Protein AF-A0A7S2KDB4-F1 (afdb_monomer_lite)

Structure (mmCIF, N/CA/C/O backbone):
data_AF-A0A7S2KDB4-F1
#
_entry.id   AF-A0A7S2KDB4-F1
#
loop_
_atom_site.group_PDB
_atom_site.id
_atom_site.type_symbol
_atom_site.label_atom_id
_atom_site.label_alt_id
_atom_site.label_comp_id
_atom_site.label_asym_id
_atom_site.label_entity_id
_atom_site.label_seq_id
_atom_site.pdbx_PDB_ins_code
_atom_site.Cartn_x
_atom_site.Cartn_y
_atom_site.Cartn_z
_atom_site.occupancy
_atom_site.B_iso_or_equiv
_atom_site.auth_seq_id
_atom_site.auth_comp_id
_atom_site.auth_asym_id
_atom_site.auth_atom_id
_atom_site.pdbx_PDB_model_num
ATOM 1 N N . MET A 1 1 ? 16.356 7.997 -8.439 1.00 59.03 1 MET A N 1
ATOM 2 C CA . MET A 1 1 ? 16.651 7.272 -9.694 1.00 59.03 1 MET A CA 1
ATOM 3 C C . MET A 1 1 ? 17.889 6.382 -9.569 1.00 59.03 1 MET A C 1
ATOM 5 O O . MET A 1 1 ? 17.791 5.230 -9.935 1.00 59.03 1 MET A O 1
ATOM 9 N N . HIS A 1 2 ? 18.950 6.819 -8.876 1.00 71.38 2 HIS A N 1
ATOM 10 C CA . HIS A 1 2 ? 20.221 6.088 -8.701 1.00 71.38 2 HIS A CA 1
ATOM 11 C C . HIS A 1 2 ? 20.178 4.579 -8.339 1.00 71.38 2 HIS A C 1
ATOM 13 O O . HIS A 1 2 ? 21.080 3.842 -8.720 1.00 71.38 2 HIS A O 1
ATOM 19 N N . LEU A 1 3 ? 19.184 4.096 -7.579 1.00 63.41 3 LEU A N 1
ATOM 20 C CA . LEU A 1 3 ? 19.081 2.668 -7.221 1.00 63.41 3 LEU A CA 1
ATOM 21 C C . LEU A 1 3 ? 18.451 1.802 -8.322 1.00 63.41 3 LEU A C 1
ATOM 23 O O . LEU A 1 3 ? 18.756 0.616 -8.385 1.00 63.41 3 LEU A O 1
ATOM 27 N N . LEU A 1 4 ? 17.598 2.385 -9.173 1.00 64.00 4 LEU A N 1
ATOM 28 C CA . LEU A 1 4 ? 17.097 1.705 -10.370 1.00 64.00 4 LEU A CA 1
ATOM 29 C C . LEU A 1 4 ? 18.223 1.551 -11.376 1.00 64.00 4 LEU A C 1
ATOM 31 O O . LEU A 1 4 ? 18.467 0.443 -11.823 1.00 64.00 4 LEU A O 1
ATOM 35 N N . ASP A 1 5 ? 18.967 2.627 -11.612 1.00 65.94 5 ASP A N 1
ATOM 36 C CA . ASP A 1 5 ? 20.083 2.650 -12.558 1.00 65.94 5 ASP A CA 1
ATOM 37 C C . ASP A 1 5 ? 21.146 1.581 -12.196 1.00 65.94 5 ASP A C 1
ATOM 39 O O . ASP A 1 5 ? 21.649 0.863 -13.049 1.00 65.94 5 ASP A O 1
ATOM 43 N N . LYS A 1 6 ? 21.405 1.352 -10.898 1.00 62.81 6 LYS A N 1
ATOM 44 C CA . LYS A 1 6 ? 22.279 0.250 -10.441 1.00 62.81 6 LYS A CA 1
ATOM 45 C C . LYS A 1 6 ? 21.711 -1.157 -10.663 1.00 62.81 6 LYS A C 1
ATOM 47 O O . LYS A 1 6 ? 22.484 -2.107 -10.749 1.00 62.81 6 LYS A O 1
ATOM 52 N N . ALA A 1 7 ? 20.388 -1.312 -10.680 1.00 60.69 7 ALA A N 1
ATOM 53 C CA . ALA A 1 7 ? 19.732 -2.573 -11.030 1.00 60.69 7 ALA A CA 1
ATOM 54 C C . ALA A 1 7 ? 19.661 -2.779 -12.555 1.00 60.69 7 ALA A C 1
ATOM 56 O O . ALA A 1 7 ? 19.567 -3.914 -13.014 1.00 60.69 7 ALA A O 1
ATOM 57 N N . GLU A 1 8 ? 19.729 -1.697 -13.335 1.00 57.28 8 GLU A N 1
ATOM 58 C CA . GLU A 1 8 ? 19.897 -1.729 -14.792 1.00 57.28 8 GLU A CA 1
ATOM 59 C C . GLU A 1 8 ? 21.314 -2.235 -15.145 1.00 57.28 8 GLU A C 1
ATOM 61 O O . GLU A 1 8 ? 21.455 -3.163 -15.945 1.00 57.28 8 GLU A O 1
ATOM 66 N N . ASP A 1 9 ? 22.350 -1.736 -14.457 1.00 56.78 9 ASP A N 1
ATOM 67 C CA . ASP A 1 9 ? 23.762 -2.121 -14.661 1.00 56.78 9 ASP A CA 1
ATOM 68 C C . ASP A 1 9 ? 24.070 -3.607 -14.375 1.00 56.78 9 ASP A C 1
ATOM 70 O O . ASP A 1 9 ? 25.086 -4.133 -14.834 1.00 56.78 9 ASP A O 1
ATOM 74 N N . SER A 1 10 ? 23.206 -4.318 -13.639 1.00 57.19 10 SER A N 1
ATOM 75 C CA . SER A 1 10 ? 23.340 -5.762 -13.390 1.00 57.19 10 SER A CA 1
ATOM 76 C C . SER A 1 10 ? 22.706 -6.647 -14.476 1.00 57.19 10 SER A C 1
ATOM 78 O O . SER A 1 10 ? 22.722 -7.873 -14.346 1.00 57.19 10 SER A O 1
ATOM 80 N N . GLY A 1 11 ? 22.201 -6.053 -15.568 1.00 52.06 11 GLY A N 1
ATOM 81 C CA . GLY A 1 11 ? 21.819 -6.748 -16.805 1.00 52.06 11 GLY A CA 1
ATOM 82 C C . GLY A 1 11 ? 20.479 -7.492 -16.767 1.00 52.06 11 GLY A C 1
ATOM 83 O O . GLY A 1 11 ? 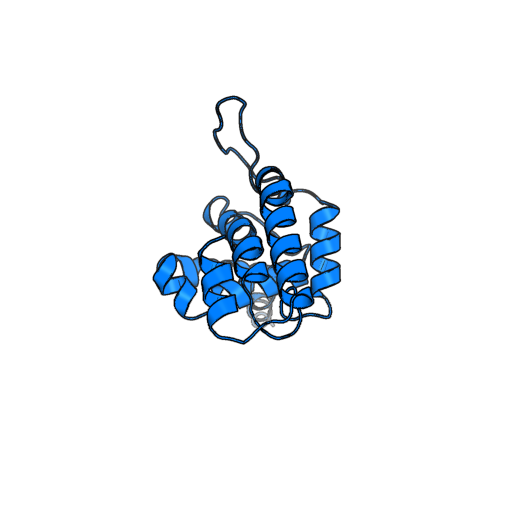20.279 -8.411 -17.559 1.00 52.06 11 GLY A O 1
ATOM 84 N N . GLY A 1 12 ? 19.578 -7.145 -15.840 1.00 60.59 12 GLY A N 1
ATOM 85 C CA . GLY A 1 12 ? 18.416 -7.981 -15.507 1.00 60.59 12 GLY A CA 1
ATOM 86 C C . GLY A 1 12 ? 17.033 -7.546 -16.015 1.00 60.59 12 GLY A C 1
ATOM 87 O O . GLY A 1 12 ? 16.110 -8.349 -15.908 1.00 60.59 12 GLY A O 1
ATOM 88 N N . LEU A 1 13 ? 16.838 -6.321 -16.521 1.00 66.88 13 LEU A N 1
ATOM 89 C CA . LEU A 1 13 ? 15.498 -5.774 -16.816 1.00 66.88 13 LEU A CA 1
ATOM 90 C C . LEU A 1 13 ? 15.412 -5.154 -18.216 1.00 66.88 13 LEU A C 1
ATOM 92 O O . LEU A 1 13 ? 16.338 -4.469 -18.644 1.00 66.88 13 LEU A O 1
ATOM 96 N N . SER A 1 14 ? 14.292 -5.367 -18.915 1.00 78.62 14 SER A N 1
ATOM 97 C CA . SER A 1 14 ? 14.023 -4.703 -20.198 1.00 78.62 14 SER A CA 1
ATOM 98 C C . SER A 1 14 ? 13.546 -3.257 -20.003 1.00 78.62 14 SER A C 1
ATOM 100 O O . SER A 1 14 ? 13.014 -2.907 -18.947 1.00 78.62 14 SER A O 1
ATOM 102 N N . ASP A 1 15 ? 13.641 -2.422 -21.046 1.00 80.88 15 ASP A N 1
ATOM 103 C CA . ASP A 1 15 ? 13.108 -1.046 -21.032 1.00 80.88 15 ASP A CA 1
ATOM 104 C C . ASP A 1 15 ? 11.621 -0.989 -20.636 1.00 80.88 15 ASP A C 1
ATOM 106 O O . ASP A 1 15 ? 11.176 -0.054 -19.967 1.00 80.88 15 ASP A O 1
ATOM 110 N N . VAL A 1 16 ? 10.848 -2.013 -21.016 1.00 81.38 16 VAL A N 1
ATOM 111 C CA . VAL A 1 16 ? 9.421 -2.134 -20.686 1.00 81.38 16 VAL A CA 1
ATOM 112 C C . VAL A 1 16 ? 9.219 -2.433 -19.199 1.00 81.38 16 VAL A C 1
ATOM 114 O O . VAL A 1 16 ? 8.345 -1.830 -18.567 1.00 81.38 16 VAL A O 1
ATOM 117 N N . ASP A 1 17 ? 10.039 -3.305 -18.614 1.00 83.69 17 ASP A N 1
ATOM 118 C CA . ASP A 1 17 ? 9.986 -3.602 -17.177 1.00 83.69 17 ASP A CA 1
ATOM 119 C C . ASP A 1 17 ? 10.350 -2.357 -16.364 1.00 83.69 17 ASP A C 1
ATOM 121 O O . ASP A 1 17 ? 9.665 -1.995 -15.404 1.00 83.69 17 ASP A O 1
ATOM 125 N N . ILE A 1 18 ? 11.380 -1.636 -16.808 1.00 86.38 18 ILE A N 1
ATOM 126 C CA . ILE A 1 18 ? 11.835 -0.385 -16.200 1.00 86.38 18 ILE A CA 1
ATOM 127 C C . ILE A 1 18 ? 10.735 0.679 -16.257 1.00 86.38 18 ILE A C 1
ATOM 129 O O . ILE A 1 18 ? 10.439 1.320 -15.244 1.00 86.38 18 ILE A O 1
ATOM 133 N N . ALA A 1 19 ? 10.105 0.872 -17.418 1.00 90.94 19 ALA A N 1
ATOM 134 C CA . ALA A 1 19 ? 9.001 1.815 -17.572 1.00 90.94 19 ALA A CA 1
ATOM 135 C C . ALA A 1 19 ? 7.814 1.447 -16.667 1.00 90.94 19 ALA A C 1
ATOM 137 O O . ALA A 1 19 ? 7.234 2.325 -16.021 1.00 90.94 19 ALA A O 1
ATOM 138 N N . SER A 1 20 ? 7.502 0.155 -16.551 1.00 93.38 20 SER A N 1
ATOM 139 C CA . SER A 1 20 ? 6.437 -0.350 -15.679 1.00 93.38 20 SER A CA 1
ATOM 140 C C . SER A 1 20 ? 6.730 -0.048 -14.208 1.00 93.38 20 SER A C 1
ATOM 142 O O . SER A 1 20 ? 5.878 0.512 -13.513 1.00 93.38 20 SER A O 1
ATOM 144 N N . VAL A 1 21 ? 7.954 -0.309 -13.742 1.00 94.19 21 VAL A N 1
ATOM 145 C CA . VAL A 1 21 ? 8.393 0.039 -12.381 1.00 94.19 21 VAL A CA 1
ATOM 146 C C . VAL A 1 21 ? 8.312 1.548 -12.140 1.00 94.19 21 VAL A C 1
ATOM 148 O O . VAL A 1 21 ? 7.743 1.987 -11.138 1.00 94.19 21 VAL A O 1
ATOM 151 N N . LYS A 1 22 ? 8.835 2.359 -13.068 1.00 94.12 22 LYS A N 1
ATOM 152 C 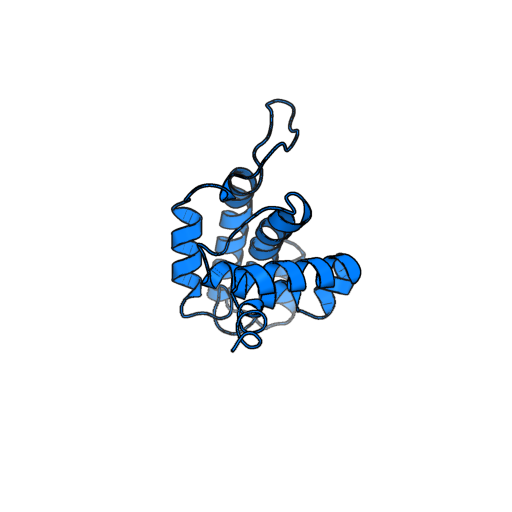CA . LYS A 1 22 ? 8.807 3.827 -12.968 1.00 94.12 22 LYS A CA 1
ATOM 153 C C . LYS A 1 22 ? 7.371 4.352 -12.892 1.00 94.12 22 LYS A C 1
ATOM 155 O O . LYS A 1 22 ? 7.105 5.253 -12.099 1.00 94.12 22 LYS A O 1
ATOM 160 N N . SER A 1 23 ? 6.436 3.762 -13.637 1.00 95.38 23 SER A N 1
ATOM 161 C CA . SER A 1 23 ? 5.025 4.165 -13.612 1.00 95.38 23 SER A CA 1
ATOM 162 C C . SER A 1 23 ? 4.382 3.979 -12.230 1.00 95.38 23 SER A C 1
ATOM 164 O O . SER A 1 23 ? 3.728 4.897 -11.731 1.00 95.38 23 SER A O 1
ATOM 166 N N . TRP A 1 24 ? 4.647 2.850 -11.562 1.00 96.88 24 TRP A N 1
ATOM 167 C CA . TRP A 1 24 ? 4.175 2.592 -10.201 1.00 96.88 24 TRP A CA 1
ATOM 168 C C . TRP A 1 24 ? 4.790 3.540 -9.178 1.00 96.88 24 TRP A C 1
ATOM 170 O O . TRP A 1 24 ? 4.079 4.030 -8.304 1.00 96.88 24 TRP A O 1
ATOM 180 N N . ILE A 1 25 ? 6.084 3.847 -9.303 1.00 95.81 25 ILE A N 1
ATOM 181 C CA . ILE A 1 25 ? 6.767 4.799 -8.414 1.00 95.81 25 ILE A CA 1
ATOM 182 C C . ILE A 1 25 ? 6.152 6.194 -8.545 1.00 95.81 25 ILE A C 1
ATOM 184 O O . ILE A 1 25 ? 5.843 6.832 -7.539 1.00 95.81 25 ILE A O 1
ATOM 188 N N . VAL A 1 26 ? 5.948 6.666 -9.778 1.00 96.38 26 VAL A N 1
ATOM 189 C CA . VAL A 1 26 ? 5.321 7.970 -10.033 1.00 96.38 26 VAL A CA 1
ATOM 190 C C . VAL A 1 26 ? 3.903 7.996 -9.473 1.00 96.38 26 VAL A C 1
ATOM 192 O O . VAL A 1 26 ? 3.537 8.950 -8.791 1.00 96.38 26 VAL A O 1
ATOM 195 N N . TRP A 1 27 ? 3.115 6.945 -9.710 1.00 96.75 27 TRP A N 1
ATOM 196 C CA . TRP A 1 27 ? 1.759 6.858 -9.179 1.00 96.75 27 TRP A CA 1
ATOM 197 C C . TRP A 1 27 ? 1.729 6.860 -7.646 1.00 96.75 27 TRP A C 1
ATOM 199 O O . TRP A 1 27 ? 0.933 7.602 -7.070 1.00 96.75 27 TRP A O 1
ATOM 209 N N . ALA A 1 28 ? 2.603 6.084 -6.995 1.00 96.44 28 ALA A N 1
ATOM 210 C CA . ALA A 1 28 ? 2.709 6.025 -5.540 1.00 96.44 28 ALA A CA 1
ATOM 211 C C . ALA A 1 28 ? 2.991 7.414 -4.960 1.00 96.44 28 ALA A C 1
ATOM 213 O O . ALA A 1 28 ? 2.205 7.914 -4.160 1.00 96.44 28 ALA A O 1
ATOM 214 N N . ASN A 1 29 ? 4.036 8.081 -5.448 1.00 92.94 29 ASN A N 1
ATOM 215 C CA . ASN A 1 29 ? 4.434 9.396 -4.948 1.00 92.94 29 ASN A CA 1
ATOM 216 C C . ASN A 1 29 ? 3.381 10.480 -5.228 1.00 92.94 29 ASN A C 1
ATOM 218 O O . ASN A 1 29 ? 3.192 11.375 -4.415 1.00 92.94 29 ASN A O 1
ATOM 222 N N . ALA A 1 30 ? 2.689 10.413 -6.371 1.00 94.69 30 ALA A N 1
ATOM 223 C CA . ALA A 1 30 ? 1.705 11.424 -6.758 1.00 94.69 30 ALA A CA 1
ATOM 224 C C . ALA A 1 30 ? 0.306 11.196 -6.162 1.00 94.69 30 ALA A C 1
ATOM 226 O O . ALA A 1 30 ? -0.510 12.114 -6.169 1.00 94.69 30 ALA A O 1
ATOM 227 N N . SER A 1 31 ? -0.010 9.974 -5.719 1.00 95.06 31 SER A N 1
ATOM 228 C CA . SER A 1 31 ? -1.361 9.612 -5.265 1.00 95.06 31 SER A CA 1
ATOM 229 C C . SER A 1 31 ? -1.404 9.131 -3.821 1.00 95.06 31 SER A C 1
ATOM 231 O O . SER A 1 31 ? -2.293 9.547 -3.084 1.00 95.06 31 SER A O 1
ATOM 233 N N . LEU A 1 32 ? -0.512 8.222 -3.416 1.00 96.56 32 LEU A N 1
ATOM 234 C CA . LEU A 1 32 ? -0.650 7.530 -2.133 1.00 96.56 32 LEU A CA 1
ATOM 235 C C . LEU A 1 32 ? -0.380 8.432 -0.941 1.00 96.56 32 LEU A C 1
ATOM 237 O O . LEU A 1 32 ? -1.011 8.224 0.082 1.00 96.56 32 LEU A O 1
ATOM 241 N N . ASP A 1 33 ? 0.475 9.440 -1.077 1.00 91.31 33 ASP A N 1
ATOM 242 C CA . ASP A 1 33 ? 0.736 10.407 -0.012 1.00 91.31 33 ASP A CA 1
ATOM 243 C C . ASP A 1 33 ? -0.567 11.051 0.502 1.00 91.31 33 ASP A C 1
ATOM 245 O O . ASP A 1 33 ? -0.984 10.816 1.634 1.00 91.31 33 ASP A O 1
ATOM 249 N N . GLN A 1 34 ? -1.312 11.701 -0.395 1.00 91.75 34 GLN A N 1
ATOM 250 C CA . GLN A 1 34 ? -2.590 12.354 -0.082 1.00 91.75 34 GLN A CA 1
ATOM 251 C C . GLN A 1 34 ? -3.723 11.375 0.262 1.00 91.75 34 GLN A C 1
ATOM 253 O O . GLN A 1 34 ? -4.704 11.745 0.908 1.00 91.75 34 GLN A O 1
ATOM 258 N N . ILE A 1 35 ? -3.643 10.130 -0.216 1.00 96.62 35 ILE A N 1
ATOM 259 C CA . ILE A 1 35 ? -4.639 9.098 0.100 1.00 96.62 35 ILE A CA 1
ATOM 260 C C . ILE A 1 35 ? -4.402 8.538 1.507 1.00 96.62 35 ILE A C 1
ATOM 262 O O . ILE A 1 35 ? -5.355 8.331 2.261 1.00 96.62 35 ILE A O 1
ATOM 266 N N . CYS A 1 36 ? -3.146 8.264 1.852 1.00 97.12 36 CYS A N 1
ATOM 267 C CA . CYS A 1 36 ? -2.759 7.629 3.103 1.00 97.12 36 CYS A CA 1
ATOM 268 C C . CYS A 1 36 ? -2.708 8.624 4.259 1.00 97.12 36 CYS A C 1
ATOM 270 O O . CYS A 1 36 ? -3.036 8.225 5.377 1.00 97.12 36 CYS A O 1
ATOM 272 N N . PHE A 1 37 ? -2.346 9.882 4.007 1.00 95.44 37 PHE A N 1
ATOM 273 C CA . PHE A 1 37 ? -2.096 10.878 5.044 1.00 95.44 37 PHE A CA 1
ATOM 274 C C . PHE A 1 37 ? -2.926 12.134 4.798 1.00 95.44 37 PHE A C 1
ATOM 276 O O . PHE A 1 37 ? -2.759 12.850 3.815 1.00 95.44 37 PHE A O 1
ATOM 283 N N . LEU A 1 38 ? -3.858 12.390 5.711 1.00 95.38 38 LEU A N 1
ATOM 284 C CA . LEU A 1 38 ? -4.596 13.641 5.757 1.00 95.38 38 LEU A CA 1
ATOM 285 C C . LEU A 1 38 ? -3.816 14.615 6.629 1.00 95.38 38 LEU A C 1
ATOM 287 O O . LEU A 1 38 ? -3.569 14.347 7.808 1.00 95.38 38 LEU A O 1
ATOM 291 N N . GLU A 1 39 ? -3.450 15.743 6.033 1.00 94.31 39 GLU A N 1
ATOM 292 C CA . GLU A 1 39 ? -2.603 16.753 6.655 1.00 94.31 39 GLU A CA 1
ATOM 293 C C . GLU A 1 39 ? -3.367 18.049 6.910 1.00 94.31 39 GLU A C 1
ATOM 295 O O . GLU A 1 39 ? -4.288 18.424 6.177 1.00 94.31 39 GLU A O 1
ATOM 300 N N . THR A 1 40 ? -2.995 18.742 7.980 1.00 93.94 40 THR A N 1
ATOM 301 C CA . THR A 1 40 ? -3.378 20.138 8.196 1.00 93.94 40 THR A CA 1
ATOM 302 C C . THR A 1 40 ? -2.600 21.059 7.240 1.00 93.94 40 THR A C 1
ATOM 304 O O . THR A 1 40 ? -1.582 20.646 6.687 1.00 93.94 40 THR A O 1
ATOM 307 N N . PRO A 1 41 ? -3.017 22.326 7.040 1.00 93.69 41 PRO A N 1
ATOM 308 C CA . PRO A 1 41 ? -2.295 23.258 6.163 1.00 93.69 41 PRO A CA 1
ATOM 309 C C . PRO A 1 41 ? -0.822 23.498 6.541 1.00 93.69 41 PRO A C 1
ATOM 311 O O . PRO A 1 41 ? -0.031 23.886 5.688 1.00 93.69 41 PRO A O 1
ATOM 314 N N . ASP A 1 42 ? -0.456 23.279 7.805 1.00 93.81 42 ASP A N 1
ATOM 315 C CA . ASP A 1 42 ? 0.913 23.337 8.331 1.00 93.81 42 ASP A CA 1
ATOM 316 C C . ASP A 1 42 ? 1.685 22.003 8.219 1.00 93.81 42 ASP A C 1
ATOM 318 O O . ASP A 1 42 ? 2.803 21.904 8.720 1.00 93.81 42 ASP A O 1
ATOM 322 N N . GLY A 1 43 ? 1.125 20.990 7.545 1.00 88.88 43 GLY A N 1
ATOM 323 C CA . GLY A 1 43 ? 1.800 19.726 7.217 1.00 88.88 43 GLY A CA 1
ATOM 324 C C . GLY A 1 43 ? 1.752 18.663 8.315 1.00 88.88 43 GLY A C 1
ATOM 325 O O . GLY A 1 43 ? 2.527 17.708 8.294 1.00 88.88 43 GLY A O 1
ATOM 326 N N . LYS A 1 44 ? 0.871 18.803 9.315 1.00 92.38 44 LYS A N 1
ATOM 327 C CA . LYS A 1 44 ? 0.723 17.792 10.366 1.00 92.38 44 LYS A CA 1
ATOM 328 C C . LYS A 1 44 ? -0.270 16.719 9.933 1.00 92.38 44 LYS A C 1
ATOM 330 O O . LYS A 1 44 ? -1.460 16.992 9.780 1.00 92.38 44 LYS A O 1
ATOM 335 N N . VAL A 1 45 ? 0.203 15.478 9.837 1.00 93.62 45 VAL A N 1
ATOM 336 C CA . VAL A 1 45 ? -0.654 14.303 9.631 1.00 93.62 45 VAL A CA 1
ATOM 337 C C . VAL A 1 45 ? -1.575 14.115 10.843 1.00 93.62 45 VAL A C 1
ATOM 339 O O . VAL A 1 45 ? -1.099 13.987 11.975 1.00 93.62 45 VAL A O 1
ATOM 342 N N . TYR A 1 46 ? -2.891 14.100 10.621 1.00 93.62 46 TYR A N 1
ATOM 343 C CA . TYR A 1 46 ? -3.893 13.933 11.685 1.00 93.62 46 TYR A CA 1
ATOM 344 C C . TYR A 1 46 ? -4.789 12.703 11.508 1.00 93.62 46 TYR A C 1
ATOM 346 O O . TYR A 1 46 ? -5.328 12.206 12.497 1.00 93.62 46 TYR A O 1
ATOM 354 N N . ASP A 1 47 ? -4.965 12.207 10.283 1.00 96.56 47 ASP A N 1
ATOM 355 C CA . ASP A 1 47 ? -5.751 11.002 10.005 1.00 96.56 47 ASP A CA 1
ATOM 356 C C . ASP A 1 47 ? -5.335 10.364 8.664 1.00 96.56 47 ASP A C 1
ATOM 358 O O . ASP A 1 47 ? -4.426 10.845 7.988 1.00 96.56 47 ASP A O 1
ATOM 362 N N . THR A 1 48 ? -6.007 9.288 8.263 1.00 97.50 48 THR A N 1
ATOM 363 C CA . THR A 1 48 ? -5.843 8.612 6.977 1.00 97.50 48 THR A CA 1
ATOM 364 C C . THR A 1 48 ? -7.118 8.660 6.141 1.00 97.50 48 THR A C 1
ATOM 366 O O . THR A 1 48 ? -8.232 8.470 6.640 1.00 97.50 48 THR A O 1
ATOM 369 N N . GLY A 1 49 ? -6.964 8.848 4.828 1.00 97.25 49 GLY A N 1
ATOM 370 C CA . GLY A 1 49 ? -8.071 8.754 3.878 1.00 97.25 49 GLY A CA 1
ATOM 371 C C . GLY A 1 49 ? -8.610 7.329 3.718 1.00 97.25 49 GLY A C 1
ATOM 372 O O . GLY A 1 49 ? -9.725 7.151 3.225 1.00 97.25 49 GLY A O 1
ATOM 373 N N . LEU A 1 50 ? -7.871 6.313 4.179 1.00 97.88 50 LEU A N 1
ATOM 374 C CA . LEU A 1 50 ? -8.228 4.899 4.021 1.00 97.88 50 LEU A CA 1
ATOM 375 C C . LEU A 1 50 ? -9.335 4.405 4.962 1.00 97.88 50 LEU A C 1
ATOM 377 O O . LEU A 1 50 ? -9.826 3.294 4.788 1.00 97.88 50 LEU A O 1
ATOM 381 N N . LYS A 1 51 ? -9.801 5.231 5.908 1.00 96.88 51 LYS A N 1
ATOM 382 C CA . LYS A 1 51 ? -10.995 4.924 6.723 1.00 96.88 51 LYS A CA 1
ATOM 383 C C . LYS A 1 51 ? -12.293 4.895 5.907 1.00 96.88 51 LYS A C 1
ATOM 385 O O . LYS A 1 51 ? -13.322 4.431 6.395 1.00 96.88 51 LYS A O 1
ATOM 390 N N . LYS A 1 52 ? -12.279 5.435 4.686 1.00 96.06 52 LYS A N 1
ATOM 391 C CA . LYS A 1 52 ? -13.439 5.537 3.791 1.00 96.06 52 LYS A CA 1
ATOM 392 C C . LYS A 1 52 ? -13.160 4.805 2.474 1.00 96.06 52 LYS A C 1
ATOM 394 O O . LYS A 1 52 ? -11.996 4.637 2.115 1.00 96.06 52 LYS A O 1
ATOM 399 N N . PRO A 1 53 ? -14.202 4.393 1.725 1.00 96.44 53 PRO A N 1
ATOM 400 C CA . PRO A 1 53 ? -14.026 3.877 0.370 1.00 96.44 53 PRO A CA 1
ATOM 401 C C . PRO A 1 53 ? -13.202 4.834 -0.501 1.00 96.44 53 PRO A C 1
ATOM 403 O O . PRO A 1 53 ? -13.359 6.054 -0.424 1.00 96.44 53 PRO A O 1
ATOM 406 N N . ASN A 1 54 ? -12.336 4.276 -1.342 1.00 97.75 54 ASN A N 1
ATOM 407 C CA . ASN A 1 54 ? -11.452 5.027 -2.221 1.00 97.75 54 ASN A CA 1
ATOM 408 C C . ASN A 1 54 ? -11.264 4.256 -3.526 1.00 97.75 54 ASN A C 1
ATOM 410 O O . ASN A 1 54 ? -10.646 3.192 -3.547 1.00 97.75 54 ASN A O 1
ATOM 414 N N . ARG A 1 55 ? -11.739 4.841 -4.629 1.00 97.94 55 ARG A N 1
ATOM 415 C CA . ARG A 1 55 ? -11.735 4.203 -5.951 1.00 97.94 55 ARG A CA 1
ATOM 416 C C . ARG A 1 55 ? -10.341 3.776 -6.421 1.00 97.94 55 ARG A C 1
ATOM 418 O O . ARG A 1 55 ? -10.210 2.765 -7.095 1.00 97.94 55 ARG A O 1
ATOM 425 N N . ARG A 1 56 ? -9.287 4.531 -6.087 1.00 97.75 56 ARG A N 1
ATOM 426 C CA . ARG A 1 56 ? -7.913 4.192 -6.507 1.00 97.75 56 ARG A CA 1
ATOM 427 C C . ARG A 1 56 ? -7.394 2.958 -5.772 1.00 97.75 56 ARG A C 1
ATOM 429 O O . ARG A 1 56 ? -6.689 2.155 -6.370 1.00 97.75 56 ARG A O 1
ATOM 436 N N . ILE A 1 57 ? -7.768 2.804 -4.505 1.00 98.50 57 ILE A N 1
ATOM 437 C CA . ILE A 1 57 ? -7.406 1.631 -3.704 1.00 98.50 57 ILE A CA 1
ATOM 438 C C . ILE A 1 57 ? -8.266 0.424 -4.082 1.00 98.50 57 ILE A C 1
ATOM 440 O O . ILE A 1 57 ? -7.751 -0.685 -4.115 1.00 98.50 57 ILE A O 1
ATOM 444 N N . GLU A 1 58 ? -9.529 0.632 -4.465 1.00 98.50 58 GLU A N 1
ATOM 445 C CA . GLU A 1 58 ? -10.358 -0.414 -5.084 1.00 98.50 58 GLU A CA 1
ATOM 446 C C . GLU A 1 58 ? -9.712 -0.935 -6.373 1.00 98.50 58 GLU A C 1
ATOM 448 O O . GLU A 1 58 ? -9.477 -2.131 -6.493 1.00 98.50 58 GLU A O 1
ATOM 453 N N . THR A 1 59 ? -9.289 -0.049 -7.281 1.00 98.25 59 THR A N 1
ATOM 454 C CA . THR A 1 59 ? -8.563 -0.464 -8.493 1.00 98.25 59 THR A CA 1
ATOM 455 C C . THR A 1 59 ? -7.261 -1.199 -8.172 1.00 98.25 59 THR A C 1
ATOM 457 O O . THR A 1 59 ? -6.956 -2.205 -8.806 1.00 98.25 59 THR A O 1
ATOM 460 N N . LEU A 1 60 ? -6.488 -0.731 -7.185 1.00 98.38 60 LEU A N 1
ATOM 461 C CA . LEU A 1 60 ? -5.285 -1.438 -6.741 1.00 98.38 60 LEU A CA 1
ATOM 462 C C . LEU A 1 60 ? -5.623 -2.839 -6.208 1.00 98.38 60 LEU A C 1
ATOM 464 O O . LEU A 1 60 ? -4.929 -3.801 -6.526 1.00 98.38 60 LEU A O 1
ATOM 468 N N . ASN A 1 61 ? -6.693 -2.961 -5.423 1.00 98.62 61 ASN A N 1
ATOM 469 C CA . ASN A 1 61 ? -7.176 -4.235 -4.906 1.00 98.62 61 ASN A CA 1
ATOM 470 C C . ASN A 1 61 ? -7.577 -5.200 -6.027 1.00 98.62 61 ASN A C 1
ATOM 472 O O . ASN A 1 61 ? -7.282 -6.389 -5.927 1.00 98.62 61 ASN A O 1
ATOM 476 N N . ASP A 1 62 ? -8.209 -4.698 -7.085 1.00 98.19 62 ASP A N 1
ATOM 477 C CA . ASP A 1 62 ? -8.604 -5.504 -8.241 1.00 98.19 62 ASP A CA 1
ATOM 478 C C . ASP A 1 62 ? -7.381 -5.979 -9.035 1.00 98.19 62 ASP A C 1
ATOM 480 O O . ASP A 1 62 ? -7.285 -7.158 -9.358 1.00 98.19 62 ASP A O 1
ATOM 484 N N . ILE A 1 63 ? -6.394 -5.103 -9.267 1.00 96.50 63 ILE A N 1
ATOM 485 C CA . ILE A 1 63 ? -5.111 -5.462 -9.908 1.00 96.50 63 ILE A CA 1
ATOM 486 C C . ILE A 1 63 ? -4.369 -6.547 -9.119 1.00 96.50 63 ILE A C 1
ATOM 488 O O . ILE A 1 63 ? -3.641 -7.356 -9.685 1.00 96.50 63 ILE A O 1
ATOM 492 N N . LEU A 1 64 ? -4.506 -6.528 -7.798 1.00 98.00 64 LEU A N 1
ATOM 493 C CA . LEU A 1 64 ? -3.860 -7.467 -6.894 1.00 98.00 64 LEU A CA 1
ATOM 494 C C . LEU A 1 64 ? -4.648 -8.774 -6.726 1.00 98.00 64 LEU A C 1
ATOM 496 O O . LEU A 1 64 ? -4.172 -9.656 -6.012 1.00 98.00 64 LEU A O 1
ATOM 500 N N . ALA A 1 65 ? -5.827 -8.924 -7.335 1.00 97.12 65 ALA A N 1
ATOM 501 C CA . ALA A 1 65 ? -6.647 -10.129 -7.201 1.00 97.12 65 ALA A CA 1
ATOM 502 C C . ALA A 1 65 ? -6.008 -11.356 -7.866 1.00 97.12 65 ALA A C 1
ATOM 504 O O . ALA A 1 65 ? -6.077 -12.456 -7.323 1.00 97.12 65 ALA A O 1
ATOM 505 N N . ASP A 1 66 ? -5.357 -11.163 -9.011 1.00 93.88 66 ASP A N 1
ATOM 506 C CA . ASP A 1 66 ? -4.719 -12.208 -9.818 1.00 93.88 66 ASP A CA 1
ATOM 507 C C . ASP A 1 66 ? -3.185 -12.125 -9.807 1.00 93.88 66 ASP A C 1
ATOM 509 O O . ASP A 1 66 ? -2.513 -12.905 -10.480 1.00 93.88 66 ASP A O 1
ATOM 513 N N . LYS A 1 67 ? -2.617 -11.206 -9.015 1.00 94.88 67 LYS A N 1
ATOM 514 C CA . LYS A 1 67 ? -1.172 -11.002 -8.901 1.00 94.88 67 LYS A CA 1
ATOM 515 C C . LYS A 1 67 ? -0.693 -11.066 -7.462 1.00 94.88 67 LYS A C 1
ATOM 517 O O . LYS A 1 67 ? -1.283 -10.464 -6.560 1.00 94.88 67 LYS A O 1
ATOM 522 N N . LYS A 1 68 ? 0.444 -11.733 -7.265 1.00 96.19 68 LYS A N 1
ATOM 523 C CA . LYS A 1 68 ? 1.142 -11.755 -5.976 1.00 96.19 68 LYS A CA 1
ATOM 524 C C . LYS A 1 68 ? 1.747 -10.386 -5.633 1.00 96.19 68 LYS A C 1
ATOM 526 O O . LYS A 1 68 ? 1.581 -9.902 -4.517 1.00 96.19 68 LYS A O 1
ATOM 531 N N . TYR A 1 69 ? 2.401 -9.760 -6.608 1.00 97.69 69 TYR A N 1
ATOM 532 C CA . TYR A 1 69 ? 3.042 -8.444 -6.553 1.00 97.69 69 TYR A CA 1
ATOM 533 C C . TYR A 1 69 ? 2.621 -7.597 -7.766 1.00 97.69 69 TYR A C 1
ATOM 535 O O . TYR A 1 69 ? 1.990 -8.089 -8.701 1.00 97.69 69 TYR A O 1
ATOM 543 N N . LEU A 1 70 ? 2.949 -6.307 -7.791 1.00 96.88 70 LEU A N 1
ATOM 544 C CA . LEU A 1 70 ? 2.395 -5.362 -8.775 1.00 96.88 70 LEU A CA 1
ATOM 545 C C . LEU A 1 70 ? 2.724 -5.709 -10.234 1.00 96.88 70 LEU A C 1
ATOM 547 O O . LEU A 1 70 ? 1.925 -5.439 -11.138 1.00 96.88 70 LEU A O 1
ATOM 551 N N . LEU A 1 71 ? 3.888 -6.320 -10.457 1.00 94.56 71 LEU A N 1
ATOM 552 C CA . LEU A 1 71 ? 4.389 -6.710 -11.777 1.00 94.56 71 LEU A CA 1
ATOM 553 C C . LEU A 1 71 ? 4.385 -8.233 -12.002 1.00 94.56 71 LEU A C 1
ATOM 555 O O . LEU A 1 71 ? 5.049 -8.714 -12.914 1.00 94.56 71 LEU A O 1
ATOM 559 N N . GLY A 1 72 ? 3.624 -8.994 -11.206 1.00 90.50 72 GLY A N 1
ATOM 560 C CA . GLY A 1 72 ? 3.492 -10.449 -11.336 1.00 90.50 72 GLY A CA 1
ATOM 561 C C . GLY A 1 72 ? 3.913 -11.184 -10.065 1.00 90.50 72 GLY A C 1
ATOM 562 O O . GLY A 1 72 ? 3.545 -10.781 -8.966 1.00 90.50 72 GLY A O 1
ATOM 563 N N . ASP A 1 73 ? 4.678 -12.267 -10.201 1.00 91.50 73 ASP A N 1
ATOM 564 C CA . ASP A 1 73 ? 5.030 -13.134 -9.063 1.00 91.50 73 ASP A CA 1
ATOM 565 C C . ASP A 1 73 ? 6.319 -12.743 -8.337 1.00 91.50 73 ASP A C 1
ATOM 567 O O . ASP A 1 73 ? 6.581 -13.212 -7.223 1.00 91.50 73 ASP A O 1
ATOM 571 N N . GLN A 1 74 ? 7.129 -11.883 -8.954 1.00 91.50 74 GLN A N 1
ATOM 572 C CA . GLN A 1 74 ? 8.411 -11.443 -8.415 1.00 91.50 74 GLN A CA 1
ATOM 573 C C . GLN A 1 74 ? 8.289 -10.066 -7.771 1.00 91.50 74 GLN A C 1
ATOM 575 O O . GLN A 1 74 ? 7.717 -9.140 -8.339 1.00 91.50 74 GLN A O 1
ATOM 580 N N . PHE A 1 75 ? 8.862 -9.943 -6.576 1.00 94.31 75 PHE A N 1
ATOM 581 C CA . PHE A 1 75 ? 8.933 -8.678 -5.856 1.00 94.31 75 PHE A CA 1
ATOM 582 C C . PHE A 1 75 ? 9.911 -7.722 -6.545 1.00 94.31 75 PHE A C 1
ATOM 584 O O . PHE A 1 75 ? 11.024 -8.114 -6.898 1.00 94.31 75 PHE A O 1
ATOM 591 N N . SER A 1 76 ? 9.520 -6.459 -6.675 1.00 94.06 76 SER A N 1
ATOM 592 C CA . SER A 1 76 ? 10.229 -5.437 -7.443 1.00 94.06 76 SER A CA 1
ATOM 593 C C . SER A 1 76 ? 10.279 -4.090 -6.713 1.00 94.06 76 SER A C 1
ATOM 595 O O . SER A 1 76 ? 9.696 -3.907 -5.642 1.00 94.06 76 SER A O 1
ATOM 597 N N . LEU A 1 77 ? 10.951 -3.095 -7.307 1.00 94.50 77 LEU A N 1
ATOM 598 C CA . LEU A 1 77 ? 10.958 -1.741 -6.744 1.00 94.50 77 LEU A CA 1
ATOM 599 C C . LEU A 1 77 ? 9.580 -1.058 -6.812 1.00 94.50 77 LEU A C 1
ATOM 601 O O . LEU A 1 77 ? 9.311 -0.170 -6.003 1.00 94.50 77 LEU A O 1
ATOM 605 N N . ALA A 1 78 ? 8.691 -1.488 -7.716 1.00 96.19 78 ALA A N 1
ATOM 606 C CA . ALA A 1 78 ? 7.302 -1.033 -7.705 1.00 96.19 78 ALA A CA 1
ATOM 607 C C . ALA A 1 78 ? 6.648 -1.365 -6.356 1.00 96.19 78 ALA A C 1
ATOM 609 O O . ALA A 1 78 ? 5.986 -0.516 -5.755 1.00 96.19 78 ALA A O 1
ATOM 610 N N . ASP A 1 79 ? 6.903 -2.575 -5.851 1.00 97.88 79 ASP A N 1
ATOM 611 C CA . ASP A 1 79 ? 6.314 -3.046 -4.606 1.00 97.88 79 ASP A CA 1
ATOM 612 C C . ASP A 1 79 ? 6.879 -2.302 -3.402 1.00 97.88 79 ASP A C 1
ATOM 614 O O . ASP A 1 79 ? 6.129 -1.889 -2.522 1.00 97.88 79 ASP A O 1
ATOM 618 N N . VAL A 1 80 ? 8.191 -2.042 -3.399 1.00 96.56 80 VAL A N 1
ATOM 619 C CA . VAL A 1 80 ? 8.836 -1.198 -2.381 1.00 96.56 80 VAL A CA 1
ATOM 620 C C . VAL A 1 80 ? 8.173 0.180 -2.325 1.00 96.56 80 VAL A C 1
ATOM 622 O O . VAL A 1 80 ? 7.813 0.636 -1.240 1.00 96.56 80 VAL A O 1
ATOM 625 N N . ALA A 1 81 ? 7.978 0.836 -3.472 1.00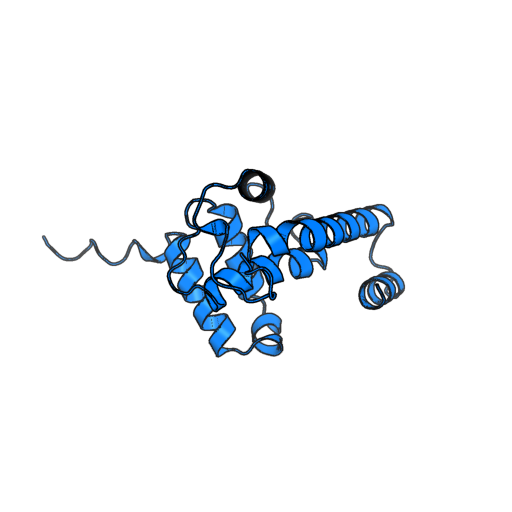 96.44 81 ALA A N 1
ATOM 626 C CA . ALA A 1 81 ? 7.409 2.180 -3.524 1.00 96.44 81 ALA A CA 1
ATOM 627 C C . ALA A 1 81 ? 5.960 2.219 -3.020 1.00 96.44 81 ALA A C 1
ATOM 629 O O . ALA A 1 81 ? 5.622 3.055 -2.187 1.00 96.44 81 ALA A O 1
ATOM 630 N N . VAL A 1 82 ? 5.113 1.291 -3.467 1.00 98.31 82 VAL A N 1
ATOM 631 C CA . VAL A 1 82 ? 3.692 1.260 -3.085 1.00 98.31 82 VAL A CA 1
ATOM 632 C C . VAL A 1 82 ? 3.494 0.743 -1.659 1.00 98.31 82 VAL A C 1
ATOM 634 O O . VAL A 1 82 ? 2.774 1.360 -0.874 1.00 98.31 82 VAL A O 1
ATOM 637 N N . ALA A 1 83 ? 4.130 -0.374 -1.292 1.00 98.00 83 ALA A N 1
ATOM 638 C CA . ALA A 1 83 ? 3.921 -1.002 0.012 1.00 98.00 83 ALA A CA 1
ATOM 639 C C . ALA A 1 83 ? 4.415 -0.126 1.166 1.00 98.00 83 ALA A C 1
ATOM 641 O O . ALA A 1 83 ? 3.819 -0.179 2.237 1.00 98.00 83 ALA A O 1
ATOM 642 N N . SER A 1 84 ? 5.446 0.702 0.964 1.00 95.75 84 SER A N 1
ATOM 643 C CA . SER A 1 84 ? 5.946 1.605 2.011 1.00 95.75 84 SER A CA 1
ATOM 644 C C . SER A 1 84 ? 4.859 2.570 2.497 1.00 95.75 84 SER A C 1
ATOM 646 O O . SER A 1 84 ? 4.591 2.634 3.695 1.00 95.75 84 SER A O 1
ATOM 648 N N . TYR A 1 85 ? 4.165 3.247 1.573 1.00 97.44 85 TYR A N 1
ATOM 649 C CA . TYR A 1 85 ? 3.053 4.142 1.912 1.00 97.44 85 TYR A CA 1
ATOM 650 C C . TYR A 1 85 ? 1.908 3.400 2.600 1.00 97.44 85 TYR A C 1
ATOM 652 O O . TYR A 1 85 ? 1.387 3.867 3.610 1.00 97.44 85 TYR A O 1
ATOM 660 N N . LEU A 1 86 ? 1.521 2.237 2.069 1.00 98.44 86 LEU A N 1
ATOM 661 C CA . LEU A 1 86 ? 0.420 1.459 2.633 1.00 98.44 86 LEU A CA 1
ATOM 662 C C . LEU A 1 86 ? 0.747 0.958 4.043 1.00 98.44 86 LEU A C 1
ATOM 664 O O . LEU A 1 86 ? -0.098 1.044 4.927 1.00 98.44 86 LEU A O 1
ATOM 668 N N . LEU A 1 87 ? 1.964 0.459 4.276 1.00 98.19 87 LEU A N 1
ATOM 669 C CA . LEU A 1 87 ? 2.385 -0.099 5.564 1.00 98.19 87 LEU A CA 1
ATOM 670 C C . LEU A 1 87 ? 2.603 0.968 6.636 1.00 98.19 87 LEU A C 1
ATOM 672 O O . LEU A 1 87 ? 2.494 0.648 7.818 1.00 98.19 87 LEU A O 1
ATOM 676 N N . TYR A 1 88 ? 2.862 2.225 6.278 1.00 96.12 88 TYR A N 1
ATOM 677 C CA . TYR A 1 88 ? 2.858 3.314 7.258 1.00 96.12 88 TYR A CA 1
ATOM 678 C C . TYR A 1 88 ? 1.475 3.564 7.865 1.00 96.12 88 TYR A C 1
ATOM 680 O O . TYR A 1 88 ? 1.388 3.977 9.020 1.00 96.12 88 TYR A O 1
ATOM 688 N N . VAL A 1 89 ? 0.391 3.265 7.143 1.00 97.62 89 VAL A N 1
ATOM 689 C CA . VAL A 1 89 ? -0.973 3.491 7.640 1.00 97.62 89 VAL A CA 1
ATOM 690 C C . VAL A 1 89 ? -1.250 2.711 8.935 1.00 97.62 89 VAL A C 1
ATOM 692 O O . VAL A 1 89 ? -1.518 3.360 9.941 1.00 97.62 89 VAL A O 1
ATOM 695 N N . PRO A 1 90 ? -1.139 1.371 9.004 1.00 96.88 90 PRO A N 1
ATOM 696 C CA . PRO A 1 90 ? -1.337 0.648 10.265 1.00 96.88 90 PRO A CA 1
ATOM 697 C C . PRO A 1 90 ? -0.262 0.946 11.323 1.00 96.88 90 PRO A C 1
ATOM 699 O O . PRO A 1 90 ? -0.523 0.771 12.512 1.00 96.88 90 PRO A O 1
ATOM 702 N N . GLN A 1 91 ? 0.929 1.425 10.937 1.00 94.62 91 GLN A N 1
ATOM 703 C CA . GLN A 1 91 ? 1.949 1.864 11.902 1.00 94.62 91 GLN A CA 1
ATOM 704 C C . GLN A 1 91 ? 1.531 3.140 12.646 1.00 94.62 91 GLN A C 1
ATOM 706 O O . GLN A 1 91 ? 1.699 3.214 13.866 1.00 94.62 91 GLN A O 1
ATOM 711 N N . PHE A 1 92 ? 0.983 4.129 11.934 1.00 93.38 92 PHE A N 1
ATOM 712 C CA . PHE A 1 92 ? 0.565 5.408 12.517 1.00 93.38 92 PHE A CA 1
ATOM 713 C C . PHE A 1 92 ? -0.873 5.395 13.046 1.00 93.38 92 PHE A C 1
ATOM 715 O O . PHE A 1 92 ? -1.168 6.053 14.042 1.00 93.38 92 PHE A O 1
ATOM 722 N N . PHE A 1 93 ? -1.757 4.611 12.432 1.00 95.56 93 PHE A N 1
ATOM 723 C CA . PHE A 1 93 ? -3.178 4.519 12.761 1.00 95.56 93 PHE A CA 1
ATOM 724 C C . PHE A 1 93 ? -3.514 3.089 13.192 1.00 95.56 93 PHE A C 1
ATOM 726 O O . PHE A 1 93 ? -4.072 2.311 12.425 1.00 95.56 93 PHE A O 1
ATOM 733 N N . ARG A 1 94 ? -3.156 2.730 14.430 1.00 91.56 94 ARG A N 1
ATOM 734 C CA . ARG A 1 94 ? -3.210 1.338 14.921 1.00 91.56 94 ARG A CA 1
ATOM 735 C C . ARG A 1 94 ? -4.598 0.689 14.889 1.00 91.56 94 ARG A C 1
ATOM 737 O O . ARG A 1 94 ? -4.678 -0.526 14.779 1.00 91.56 94 ARG A O 1
ATOM 744 N N . ASP A 1 95 ? -5.660 1.491 14.947 1.00 91.19 95 ASP A N 1
ATOM 745 C CA . ASP A 1 95 ? -7.053 1.020 14.928 1.00 91.19 95 ASP A CA 1
ATOM 746 C C . ASP A 1 95 ? -7.663 0.976 13.511 1.00 91.19 95 ASP A C 1
ATOM 748 O O . ASP A 1 95 ? -8.878 0.842 13.359 1.00 91.19 95 ASP A O 1
ATOM 752 N N . ILE A 1 96 ? -6.858 1.153 12.455 1.00 96.62 96 ILE A N 1
ATOM 753 C CA . ILE A 1 96 ? -7.350 1.098 11.074 1.00 96.62 96 ILE A CA 1
ATOM 754 C C . ILE A 1 96 ? -7.835 -0.312 10.719 1.00 96.62 96 ILE A C 1
ATOM 756 O O . ILE A 1 96 ? -7.184 -1.300 11.044 1.00 96.62 96 ILE A O 1
ATOM 760 N N . ASP A 1 97 ? -8.944 -0.399 9.986 1.00 96.75 97 ASP A N 1
ATOM 761 C CA . ASP A 1 97 ? -9.412 -1.642 9.375 1.00 96.75 97 ASP A CA 1
ATOM 762 C C . ASP A 1 97 ? -9.427 -1.496 7.850 1.00 96.75 97 ASP A C 1
ATOM 764 O O . ASP A 1 97 ? -10.193 -0.712 7.284 1.00 96.75 97 ASP A O 1
ATOM 768 N N . LEU A 1 98 ? -8.556 -2.257 7.189 1.00 98.06 98 LEU A N 1
ATOM 769 C CA . LEU A 1 98 ? -8.423 -2.289 5.733 1.00 98.06 98 LEU A CA 1
ATOM 770 C C . LEU A 1 98 ? -9.063 -3.539 5.109 1.00 98.06 98 LEU A C 1
ATOM 772 O O . LEU A 1 98 ? -8.927 -3.744 3.904 1.00 98.06 98 LEU A O 1
ATOM 776 N N . SER A 1 99 ? -9.795 -4.353 5.882 1.00 97.38 99 SER A N 1
ATOM 777 C CA . SER A 1 99 ? -10.388 -5.631 5.442 1.00 97.38 99 SER A CA 1
ATOM 778 C C . SER A 1 99 ? -11.325 -5.522 4.231 1.00 97.38 99 SER A C 1
ATOM 780 O O . SER A 1 99 ? -11.545 -6.505 3.526 1.00 97.38 99 SER A O 1
ATOM 782 N N . ARG A 1 100 ? -11.826 -4.318 3.920 1.00 97.50 100 ARG A N 1
ATOM 783 C CA . ARG A 1 100 ? -12.562 -4.026 2.675 1.00 97.50 100 ARG A CA 1
ATOM 784 C C . ARG A 1 100 ? -11.749 -4.228 1.390 1.00 97.50 100 ARG A C 1
ATOM 786 O O . ARG A 1 100 ? -12.350 -4.361 0.328 1.00 97.50 100 ARG A O 1
ATOM 793 N N . TRP A 1 101 ? -10.420 -4.230 1.474 1.00 98.38 101 TRP A N 1
ATOM 794 C CA . TRP A 1 101 ? -9.506 -4.461 0.354 1.00 98.38 101 TRP A CA 1
ATOM 795 C C . TRP A 1 101 ? -8.622 -5.681 0.647 1.00 98.38 101 TRP A C 1
ATOM 797 O O . TRP A 1 101 ? -7.436 -5.532 0.952 1.00 98.38 101 TRP A O 1
ATOM 807 N N . PRO A 1 102 ? -9.181 -6.902 0.591 1.00 98.06 102 PRO A N 1
ATOM 808 C CA . PRO A 1 102 ? -8.490 -8.109 1.043 1.00 98.06 102 PRO A CA 1
ATOM 809 C C . PRO A 1 102 ? -7.204 -8.401 0.258 1.00 98.06 102 PRO A C 1
ATOM 811 O O . PRO A 1 102 ? -6.207 -8.816 0.844 1.00 98.06 102 PRO A O 1
ATOM 814 N N . ASN A 1 103 ? -7.163 -8.108 -1.046 1.00 98.44 103 ASN A N 1
ATOM 815 C CA . ASN A 1 103 ? -5.960 -8.327 -1.854 1.00 98.44 103 ASN A CA 1
ATOM 816 C C . ASN A 1 103 ? -4.858 -7.323 -1.500 1.00 98.44 103 ASN A C 1
ATOM 818 O O . ASN A 1 103 ? -3.677 -7.672 -1.517 1.00 98.44 103 ASN A O 1
ATOM 822 N N . VAL A 1 104 ? -5.236 -6.093 -1.131 1.00 98.62 104 VAL A N 1
ATOM 823 C CA . VAL A 1 104 ? -4.298 -5.091 -0.603 1.00 98.62 104 VAL A CA 1
ATOM 824 C C . VAL A 1 104 ? -3.765 -5.531 0.757 1.00 98.62 104 VAL A C 1
ATOM 826 O O . VAL A 1 104 ? -2.556 -5.497 0.959 1.00 98.62 104 VAL A O 1
ATOM 829 N N . VAL A 1 105 ? -4.623 -6.002 1.665 1.00 98.69 105 VAL A N 1
ATOM 830 C CA . VAL A 1 105 ? -4.205 -6.509 2.985 1.00 98.69 105 VAL A CA 1
ATOM 831 C C . VAL A 1 105 ? -3.239 -7.686 2.842 1.00 98.69 105 VAL A C 1
ATOM 833 O O . VAL A 1 105 ? -2.160 -7.668 3.441 1.00 98.69 105 VAL A O 1
ATOM 836 N N . ARG A 1 106 ? -3.568 -8.673 1.999 1.00 98.31 106 ARG A N 1
ATOM 837 C CA . ARG A 1 106 ? -2.672 -9.794 1.682 1.00 98.31 106 ARG A CA 1
ATOM 838 C C . ARG A 1 106 ? -1.345 -9.296 1.112 1.00 98.31 106 ARG A C 1
ATOM 840 O O . ARG A 1 106 ? -0.290 -9.667 1.612 1.00 98.31 106 ARG A O 1
ATOM 847 N N . TYR A 1 107 ? -1.382 -8.415 0.115 1.00 98.62 107 TYR A N 1
ATOM 848 C CA . TYR A 1 107 ? -0.182 -7.827 -0.486 1.00 98.62 107 TYR A CA 1
ATOM 849 C C . TYR A 1 107 ? 0.701 -7.095 0.538 1.00 98.62 107 TYR A C 1
ATOM 851 O O . TYR A 1 107 ? 1.916 -7.287 0.568 1.00 98.62 107 TYR A O 1
ATOM 859 N N . MET A 1 108 ? 0.104 -6.290 1.420 1.00 98.56 108 MET A N 1
ATOM 860 C CA . MET A 1 108 ? 0.818 -5.610 2.503 1.00 98.56 108 MET A CA 1
ATOM 861 C C . MET A 1 108 ? 1.507 -6.621 3.423 1.00 98.56 108 MET A C 1
ATOM 863 O O . MET A 1 108 ? 2.674 -6.432 3.769 1.00 98.56 108 MET A O 1
ATOM 867 N N . LYS A 1 109 ? 0.818 -7.712 3.781 1.00 98.25 109 LYS A N 1
ATOM 868 C CA . LYS A 1 109 ? 1.361 -8.782 4.628 1.00 98.25 109 LYS A CA 1
ATOM 869 C C . LYS A 1 109 ? 2.532 -9.485 3.949 1.00 98.25 109 LYS A C 1
ATOM 871 O O . LYS A 1 109 ? 3.565 -9.685 4.587 1.00 98.25 109 LYS A O 1
ATOM 876 N N . ASP A 1 110 ? 2.408 -9.798 2.663 1.00 98.00 110 ASP A N 1
ATOM 877 C CA . ASP A 1 110 ? 3.463 -10.443 1.876 1.00 98.00 110 ASP A CA 1
ATOM 878 C C . ASP A 1 110 ? 4.708 -9.552 1.763 1.00 98.00 110 ASP A C 1
ATOM 880 O O . ASP A 1 110 ? 5.834 -10.045 1.839 1.00 98.00 110 ASP A O 1
ATOM 884 N N . CYS A 1 111 ? 4.527 -8.235 1.623 1.00 98.25 111 CYS A N 1
ATOM 885 C CA . CYS A 1 111 ? 5.616 -7.258 1.608 1.00 98.25 111 CYS A CA 1
ATOM 886 C C . CYS A 1 111 ? 6.279 -7.098 2.983 1.00 98.25 111 CYS A C 1
ATOM 888 O O . CYS A 1 111 ? 7.509 -7.119 3.073 1.00 98.25 111 CYS A O 1
ATOM 890 N N . ALA A 1 112 ? 5.487 -6.981 4.053 1.00 98.00 112 ALA A N 1
ATOM 891 C CA . ALA A 1 112 ? 5.995 -6.859 5.419 1.00 98.00 112 ALA A CA 1
ATOM 892 C C . ALA A 1 112 ? 6.721 -8.132 5.882 1.00 98.00 112 ALA A C 1
ATOM 894 O O . ALA A 1 112 ? 7.709 -8.0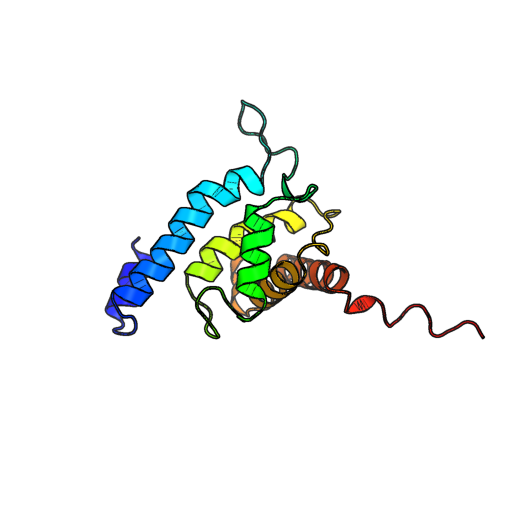42 6.598 1.00 98.00 112 ALA A O 1
ATOM 895 N N . SER A 1 113 ? 6.296 -9.315 5.435 1.00 97.31 113 SER A N 1
ATOM 896 C CA . SER A 1 113 ? 6.897 -10.610 5.807 1.00 97.31 113 SER A CA 1
ATOM 897 C C . SER A 1 113 ? 8.279 -10.873 5.200 1.00 97.31 113 SER A C 1
ATOM 899 O O . SER A 1 113 ? 8.914 -11.877 5.517 1.00 97.31 113 SER A O 1
ATOM 901 N N . ARG A 1 114 ? 8.779 -9.999 4.320 1.00 96.12 114 ARG A N 1
ATOM 902 C CA . ARG A 1 114 ? 10.096 -10.178 3.696 1.00 96.12 114 ARG A CA 1
ATOM 903 C C . ARG A 1 114 ? 11.217 -9.966 4.712 1.00 96.12 114 ARG A C 1
ATOM 905 O O . ARG A 1 114 ? 11.196 -8.999 5.465 1.00 96.12 114 ARG A O 1
ATOM 912 N N . GLU A 1 115 ? 12.248 -10.809 4.658 1.00 91.31 115 GLU A N 1
ATOM 913 C CA . GLU A 1 115 ? 13.388 -10.810 5.596 1.00 91.31 115 GLU A CA 1
ATOM 914 C C . GLU A 1 115 ? 13.979 -9.410 5.850 1.00 91.31 115 GLU A C 1
ATOM 916 O O . GLU A 1 115 ? 14.209 -9.008 6.988 1.00 91.31 115 GLU A O 1
ATOM 921 N N . TYR A 1 116 ? 14.203 -8.638 4.784 1.00 94.56 116 TYR A N 1
ATOM 922 C CA . TYR A 1 116 ? 14.858 -7.333 4.885 1.00 94.56 116 TYR A CA 1
ATOM 923 C C . TYR A 1 116 ? 13.946 -6.207 5.380 1.00 94.56 116 TYR A C 1
ATOM 925 O O . TYR A 1 116 ? 14.455 -5.135 5.705 1.00 94.56 116 TYR A O 1
ATOM 933 N N . TYR A 1 117 ? 12.631 -6.426 5.487 1.00 95.94 117 TYR A N 1
ATOM 934 C CA . TYR A 1 117 ? 11.728 -5.416 6.038 1.00 95.94 117 TYR A CA 1
ATOM 935 C C . TYR A 1 117 ? 12.055 -5.146 7.512 1.00 95.94 117 TYR A C 1
ATOM 937 O O . TYR A 1 117 ? 12.261 -3.996 7.896 1.00 95.94 117 TYR A O 1
ATOM 945 N N . GLY A 1 118 ? 12.205 -6.204 8.319 1.00 94.25 118 GLY A N 1
ATOM 946 C CA . GLY A 1 118 ? 12.607 -6.092 9.725 1.00 94.25 118 GLY A CA 1
ATOM 947 C C . GLY A 1 118 ? 13.986 -5.459 9.906 1.00 94.25 118 GLY A C 1
ATOM 948 O O . GLY A 1 118 ? 14.184 -4.673 10.826 1.00 94.25 118 GLY A O 1
ATOM 949 N N . LYS A 1 119 ? 14.924 -5.704 8.982 1.00 95.00 119 LYS A N 1
ATOM 950 C CA . LYS A 1 119 ? 16.244 -5.046 9.002 1.00 95.00 119 LYS A CA 1
ATOM 951 C C . LYS A 1 119 ? 16.159 -3.541 8.719 1.00 95.00 119 LYS A C 1
ATOM 953 O O . LYS A 1 119 ? 16.956 -2.786 9.262 1.00 95.00 119 LYS A O 1
ATOM 958 N N . ALA A 1 120 ? 15.219 -3.109 7.877 1.00 93.56 120 ALA A N 1
ATOM 959 C CA . ALA A 1 120 ? 15.058 -1.705 7.503 1.00 93.56 120 ALA A CA 1
ATOM 960 C C . ALA A 1 120 ? 14.232 -0.898 8.520 1.00 93.56 120 ALA A C 1
ATOM 962 O O . ALA A 1 120 ? 14.576 0.244 8.814 1.00 93.56 120 ALA A O 1
ATOM 963 N N . PHE A 1 121 ? 13.159 -1.484 9.059 1.00 93.75 121 PHE A N 1
ATOM 964 C CA . PHE A 1 121 ? 12.172 -0.781 9.893 1.00 93.75 121 PHE A CA 1
ATOM 965 C C . PHE A 1 121 ? 12.105 -1.281 11.345 1.00 93.75 121 PHE A C 1
ATOM 967 O O . PHE A 1 1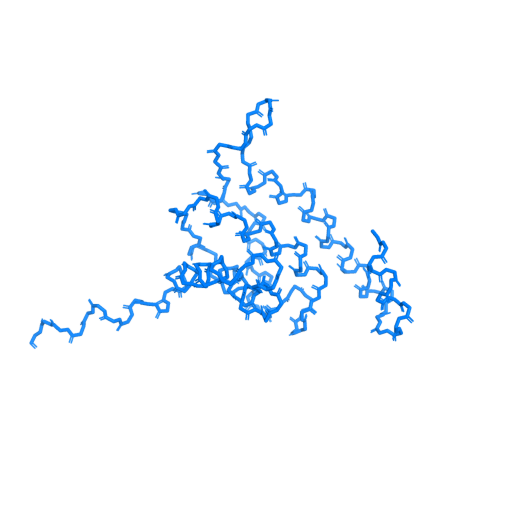21 ? 11.395 -0.703 12.165 1.00 93.75 121 PHE A O 1
ATOM 974 N N . GLY A 1 122 ? 12.857 -2.329 11.683 1.00 95.75 122 GLY A N 1
ATOM 975 C CA . GLY A 1 122 ? 12.871 -2.976 12.993 1.00 95.75 122 GLY A CA 1
ATOM 976 C C . GLY A 1 122 ? 11.979 -4.220 13.056 1.00 95.75 122 GLY A C 1
ATOM 977 O O . GLY A 1 122 ? 10.842 -4.226 12.581 1.00 95.75 122 GLY A O 1
ATOM 978 N N . GLU A 1 123 ? 12.476 -5.277 13.701 1.00 96.31 123 GLU A N 1
ATOM 979 C CA . GLU A 1 123 ? 11.769 -6.563 13.833 1.00 96.31 123 GLU A CA 1
ATOM 980 C C . GLU A 1 123 ? 10.436 -6.427 14.582 1.00 96.31 123 GLU A C 1
ATOM 982 O O . GLU A 1 123 ? 9.431 -7.003 14.173 1.00 96.31 123 GLU A O 1
ATOM 987 N N . ASN A 1 124 ? 10.385 -5.591 15.625 1.00 96.94 124 ASN A N 1
ATOM 988 C CA . ASN A 1 124 ? 9.148 -5.332 16.369 1.00 96.94 124 ASN A CA 1
ATOM 989 C C . ASN A 1 124 ? 8.069 -4.679 15.491 1.00 96.94 124 ASN A C 1
ATOM 991 O O . ASN A 1 124 ? 6.891 -5.018 15.599 1.00 96.94 124 ASN A O 1
ATOM 995 N N . VAL A 1 125 ? 8.466 -3.753 14.608 1.00 96.38 125 VAL A N 1
ATOM 996 C CA . VAL A 1 125 ? 7.547 -3.099 13.663 1.00 96.38 125 VAL A CA 1
ATOM 997 C C . VAL A 1 125 ? 7.031 -4.118 12.655 1.00 96.38 125 VAL A C 1
ATOM 999 O O . VAL A 1 125 ? 5.828 -4.189 12.412 1.00 96.38 125 VAL A O 1
ATOM 1002 N N . GLN A 1 126 ? 7.921 -4.955 12.121 1.00 97.88 126 GLN A N 1
ATOM 1003 C CA . GLN A 1 126 ? 7.559 -6.030 11.205 1.00 97.88 126 GLN A CA 1
ATOM 1004 C C . GLN A 1 126 ? 6.545 -7.000 11.830 1.00 97.88 126 GLN A C 1
ATOM 1006 O O . GLN A 1 126 ? 5.503 -7.272 11.234 1.00 97.88 126 GLN A O 1
ATOM 1011 N N . GLN A 1 127 ? 6.814 -7.489 13.042 1.00 97.44 127 GLN A N 1
ATOM 1012 C CA . GLN A 1 127 ? 5.924 -8.410 13.753 1.00 97.44 127 GLN A CA 1
ATOM 1013 C C . GLN A 1 127 ? 4.558 -7.780 14.043 1.00 97.44 127 GLN A C 1
ATOM 1015 O O . GLN A 1 127 ? 3.527 -8.418 13.823 1.00 97.44 127 GLN A O 1
ATOM 1020 N N . PHE A 1 128 ? 4.535 -6.519 14.486 1.00 97.12 128 PHE A N 1
ATOM 1021 C CA . PHE A 1 128 ? 3.294 -5.775 14.712 1.00 97.12 128 PHE A CA 1
ATOM 1022 C C . PHE A 1 128 ? 2.452 -5.659 13.434 1.00 97.12 128 PHE A C 1
ATOM 1024 O O . PHE A 1 128 ? 1.244 -5.914 13.460 1.00 97.12 128 PHE A O 1
ATOM 1031 N N . LEU A 1 129 ? 3.083 -5.304 12.313 1.00 97.69 129 LEU A N 1
ATOM 1032 C CA . LEU A 1 129 ? 2.417 -5.177 11.018 1.00 97.69 129 LEU A CA 1
ATOM 1033 C C . LEU A 1 129 ? 1.808 -6.500 10.567 1.00 97.69 129 LEU A C 1
ATOM 1035 O O . LEU A 1 129 ? 0.626 -6.537 10.233 1.00 97.69 129 LEU A O 1
ATOM 1039 N N . ILE A 1 130 ? 2.589 -7.583 10.595 1.00 97.44 130 ILE A N 1
ATOM 1040 C CA . ILE A 1 130 ? 2.122 -8.917 10.199 1.00 97.44 130 ILE A CA 1
ATOM 1041 C C . ILE A 1 130 ? 0.918 -9.323 11.054 1.00 97.44 130 ILE A C 1
ATOM 1043 O O . ILE A 1 130 ? -0.125 -9.671 10.506 1.00 97.44 130 ILE A O 1
ATOM 1047 N N . ALA A 1 131 ? 1.006 -9.186 12.380 1.00 96.81 131 ALA A N 1
ATOM 1048 C CA . ALA A 1 131 ? -0.084 -9.550 13.284 1.00 96.81 131 ALA A CA 1
ATOM 1049 C C . ALA A 1 131 ? -1.363 -8.718 13.061 1.00 96.81 131 ALA A C 1
ATOM 1051 O O . ALA A 1 131 ? -2.477 -9.251 13.143 1.00 96.81 131 ALA A O 1
ATOM 1052 N N . SER A 1 132 ? -1.211 -7.421 12.778 1.00 96.56 132 SER A N 1
ATOM 1053 C CA . SER A 1 132 ? -2.331 -6.521 12.478 1.00 96.56 132 SER A CA 1
ATOM 1054 C C . SER A 1 132 ? -3.005 -6.912 11.162 1.00 96.56 132 SER A C 1
ATOM 1056 O O . SER A 1 132 ? -4.227 -7.046 11.098 1.00 96.56 132 SER A O 1
ATOM 1058 N N . LEU A 1 133 ? -2.211 -7.183 10.125 1.00 97.38 133 LEU A N 1
ATOM 1059 C CA . LEU A 1 133 ? -2.702 -7.544 8.795 1.00 97.38 133 LEU A CA 1
ATOM 1060 C C . LEU A 1 133 ? -3.340 -8.935 8.763 1.00 97.38 133 LEU A C 1
ATOM 1062 O O . LEU A 1 133 ? -4.381 -9.101 8.139 1.00 97.38 133 LEU A O 1
ATOM 1066 N N . GLU A 1 134 ? -2.807 -9.916 9.493 1.00 95.69 134 GLU A N 1
ATOM 1067 C CA . GLU A 1 134 ? -3.443 -11.234 9.671 1.00 95.69 134 GLU A CA 1
ATOM 1068 C C . GLU A 1 134 ? -4.845 -11.147 10.283 1.00 95.69 134 GLU A C 1
ATOM 1070 O O . GLU A 1 134 ? -5.723 -11.958 9.977 1.00 95.69 134 GLU A O 1
ATOM 1075 N N . THR A 1 135 ? -5.054 -10.170 11.166 1.00 94.31 135 THR A N 1
ATOM 1076 C CA . THR A 1 135 ? -6.358 -9.933 11.792 1.00 94.31 135 THR A CA 1
ATOM 1077 C C . THR A 1 135 ? -7.355 -9.391 10.764 1.00 94.31 135 THR A C 1
ATOM 1079 O O . THR A 1 135 ? -8.496 -9.856 10.717 1.00 94.31 135 THR A O 1
ATOM 1082 N N . MET A 1 136 ? -6.914 -8.471 9.899 1.00 94.69 136 MET A N 1
ATOM 1083 C CA . MET A 1 136 ? -7.727 -7.889 8.820 1.00 94.69 136 MET A CA 1
ATOM 1084 C C . MET A 1 136 ? -8.015 -8.888 7.689 1.00 94.69 136 MET A C 1
ATOM 1086 O O . MET A 1 136 ? -9.109 -8.881 7.133 1.00 94.69 136 MET A O 1
ATOM 1090 N N . ASP A 1 137 ? -7.070 -9.782 7.392 1.00 87.88 137 ASP A N 1
ATOM 1091 C CA . ASP A 1 137 ? -7.175 -10.849 6.382 1.00 87.88 137 ASP A CA 1
ATOM 1092 C C . ASP A 1 137 ? -8.120 -11.992 6.817 1.00 87.88 137 ASP A C 1
ATOM 1094 O O . ASP A 1 137 ? -8.303 -12.985 6.123 1.00 87.88 137 ASP A O 1
ATOM 1098 N N . GLY A 1 138 ? -8.700 -11.912 8.021 1.00 73.81 138 GLY A N 1
ATOM 1099 C CA . GLY A 1 138 ? -9.612 -12.930 8.548 1.00 73.81 138 GLY A CA 1
ATOM 1100 C C . GLY A 1 138 ? -8.938 -14.243 8.967 1.00 73.81 138 GLY A C 1
ATOM 1101 O O . GLY A 1 138 ? -9.614 -15.113 9.515 1.00 73.81 138 GLY A O 1
ATOM 1102 N N . SER A 1 139 ? -7.614 -14.365 8.818 1.00 61.62 139 SER A N 1
ATOM 1103 C CA . SER A 1 139 ? -6.833 -15.565 9.164 1.00 61.62 139 SER A CA 1
ATOM 1104 C C . SER A 1 139 ? -6.908 -15.931 10.658 1.00 61.62 139 SER A C 1
ATOM 1106 O O . SER A 1 139 ? -6.728 -17.089 11.020 1.00 61.62 139 SER A O 1
ATOM 1108 N N . LYS A 1 140 ? -7.244 -14.976 11.542 1.00 53.75 140 LYS A N 1
ATOM 1109 C CA . LYS A 1 140 ? -7.453 -15.216 12.986 1.00 53.75 140 LYS A CA 1
ATOM 1110 C C . LYS A 1 140 ? -8.906 -15.473 13.418 1.00 53.75 140 LYS A C 1
ATOM 1112 O O . LYS A 1 140 ? -9.133 -15.762 14.592 1.00 53.75 140 LYS A O 1
ATOM 1117 N N . LYS A 1 141 ? -9.907 -15.425 12.527 1.00 48.12 141 LYS A N 1
ATOM 1118 C CA . LYS A 1 141 ? -11.323 -15.618 12.927 1.00 48.12 141 LYS A CA 1
ATOM 1119 C C . LYS A 1 141 ? -11.708 -17.074 13.247 1.00 48.12 141 LYS A C 1
ATOM 1121 O O . LYS A 1 141 ? -12.791 -17.296 13.778 1.00 48.12 141 LYS A O 1
ATOM 1126 N N . GLN A 1 142 ? -10.839 -18.061 13.002 1.00 41.75 142 GLN A N 1
ATOM 1127 C CA . GLN A 1 142 ? -11.167 -19.489 13.169 1.00 41.75 142 GLN A CA 1
ATOM 1128 C C . GLN A 1 142 ? -10.892 -20.070 14.577 1.00 41.75 142 GLN A C 1
ATOM 1130 O O . GLN A 1 142 ? -11.104 -21.257 14.797 1.00 41.75 142 GLN A O 1
ATOM 1135 N N . GLY A 1 143 ? -10.451 -19.257 15.548 1.00 40.31 143 GLY A N 1
ATOM 1136 C CA . GLY A 1 143 ? -10.094 -19.730 16.898 1.00 40.31 143 GLY A CA 1
ATOM 1137 C C . GLY A 1 143 ? -11.099 -19.440 18.021 1.00 40.31 143 GLY A C 1
ATOM 1138 O O . GLY A 1 143 ? -10.901 -19.916 19.132 1.00 40.31 143 GLY A O 1
ATOM 1139 N N . MET A 1 144 ? -12.161 -18.661 17.775 1.00 40.69 144 MET A N 1
ATOM 1140 C CA . MET A 1 144 ? -13.018 -18.117 18.849 1.00 40.69 144 MET A CA 1
ATOM 1141 C C . MET A 1 144 ? -14.501 -18.526 18.746 1.00 40.69 144 MET A C 1
ATOM 1143 O O . MET A 1 144 ? -15.371 -17.815 19.229 1.00 40.69 144 MET A O 1
ATOM 1147 N N . PHE A 1 145 ? -14.801 -19.665 18.110 1.00 43.78 145 PHE A N 1
ATOM 1148 C CA . PHE A 1 145 ? -16.165 -20.226 18.033 1.00 43.78 145 PHE A CA 1
ATOM 1149 C C . PHE A 1 145 ? -16.235 -21.750 18.273 1.00 43.78 145 PHE A C 1
ATOM 1151 O O . PHE A 1 145 ? -17.243 -22.378 17.972 1.00 43.78 145 PHE A O 1
ATOM 1158 N N . GLY A 1 146 ? -15.177 -22.361 18.822 1.00 38.16 146 GLY A N 1
ATOM 1159 C CA . GLY A 1 146 ? -15.072 -23.821 18.988 1.00 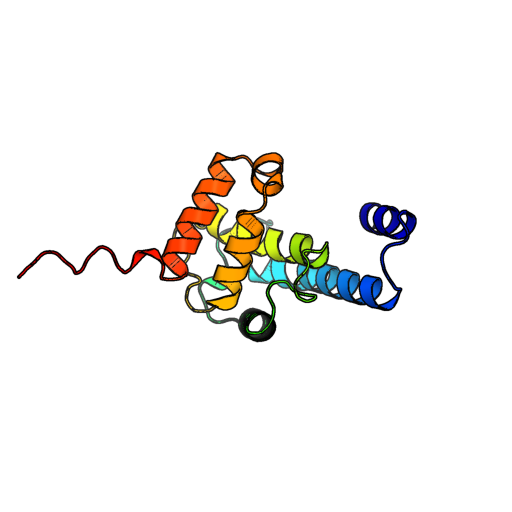38.16 146 GLY A CA 1
ATOM 1160 C C . GLY A 1 146 ? -15.261 -24.366 20.408 1.00 38.16 146 GLY A C 1
ATOM 1161 O O . GLY A 1 146 ? -14.948 -25.526 20.638 1.00 38.16 146 GLY A O 1
ATOM 1162 N N . GLY A 1 147 ? -15.714 -23.562 21.373 1.00 41.31 147 GLY A N 1
ATOM 1163 C CA . GLY A 1 147 ? -15.747 -23.978 22.778 1.00 41.31 147 GLY A CA 1
ATOM 1164 C C . GLY A 1 147 ? -16.937 -23.431 23.541 1.00 41.31 147 GLY A C 1
ATOM 1165 O O . GLY A 1 147 ? -16.734 -22.705 24.504 1.00 41.31 147 GLY A O 1
ATOM 1166 N N . LEU A 1 148 ? -18.161 -23.729 23.096 1.00 43.06 148 LEU A N 1
ATOM 1167 C CA . LEU A 1 148 ? -19.347 -23.611 23.948 1.00 43.06 148 LEU A CA 1
ATOM 1168 C C . LEU A 1 148 ? -20.533 -24.408 23.377 1.00 43.06 148 LEU A C 1
ATOM 1170 O O . LEU A 1 148 ? -21.523 -23.815 22.972 1.00 43.06 148 LEU A O 1
ATOM 1174 N N . PHE A 1 149 ? -20.413 -25.737 23.329 1.00 44.97 149 PHE A N 1
ATOM 1175 C CA . PHE A 1 149 ? -21.530 -26.693 23.376 1.00 44.97 149 PHE A CA 1
ATOM 1176 C C . PHE A 1 149 ? -21.033 -28.000 23.992 1.00 44.97 149 PHE A C 1
ATOM 1178 O O . PHE A 1 149 ? -19.911 -28.417 23.626 1.00 44.97 149 PHE A O 1
#

Organism: NCBI:txid163516

Radius of gyration: 16.86 Å; chains: 1; bounding box: 45×50×45 Å

Sequence (149 aa):
MHLLDKAEDSGGLSDVDIASVKSWIVWANASLDQICFLETPDGKVYDTGLKKPNRRIETLNDILADKKYLLGDQFSLADVAVASYLLYVPQFFRDIDLSRWPNVVRYMKDCASREYYGKAFGENVQQFLIASLETMDGSKKQGMFGGLF

InterPro domains:
  IPR004046 Glutathione S-transferase, C-terminal [PF00043] (41-115)
  IPR010987 Glutathione S-transferase, C-terminal-like [PS50405] (14-128)
  IPR036282 Glutathione S-transferase, C-terminal domain superfamily [SSF47616] (17-126)

Secondary structure (DSSP, 8-state):
-HHHHHHHTTT---HHHHHHHHHHHHHIIIIIHHHH-EE-TTS-EEE-GGGS--HHHHHHHHHTSS-SBTTBSS--HHHHHHHHHHHHHHHH-TT---TTSHHHHHHHHHHHTSHHHHHHH-HHHHHHHHHHHHHHTTTTGGGSSSS--

Foldseek 3Di:
DVVVVVVVVVVPDDPVRSVQLVVLLVCLVVPLCVQQFDADPVGDGDAHNLLDDDVVLVVVLVCLPQALANVHPDDDNSLVNNLVSVLVNCVVPVPDANLVSLSNLNSNLSVLPDPCNCVVPNPVSSVSSNVSSCVNNCVPVPPPPDDDD

pLDDT: mean 88.53, std 16.08, range [38.16, 98.69]